Protein AF-A0A1X1Z4C5-F1 (afdb_monomer_lite)

Radius of gyration: 12.73 Å; chains: 1; bounding box: 39×21×34 Å

pLDDT: mean 88.49, std 7.16, range [65.38, 96.44]

Organism: Mycolicibacter nonchromogenicus (NCBI:txid1782)

Foldseek 3Di:
DDADPVRDDDDWDWDWDAPDVQKIWIDTVVDDIDIFGDDPQWTKDDDDPRWIWIARPVQQKIWTDDVHIDIDHDDDDD

Secondary structure (DSSP, 8-state):
-EE-TT--EE----EEEEEETTEEEEE-TTS--EEEEEETTEEEEEETTTEEEEEETTTTEEEEESSSEEEEE-----

Structure (mmCIF, N/CA/C/O backbone):
data_AF-A0A1X1Z4C5-F1
#
_entry.id   AF-A0A1X1Z4C5-F1
#
loop_
_atom_site.group_PDB
_atom_site.id
_atom_site.type_symbol
_atom_site.label_atom_id
_atom_site.label_alt_id
_atom_site.label_comp_id
_atom_site.label_asym_id
_atom_site.label_entity_id
_atom_site.label_seq_id
_atom_site.pdbx_PDB_ins_code
_atom_site.Cartn_x
_atom_site.Cartn_y
_atom_site.Cartn_z
_atom_site.occupancy
_atom_site.B_iso_or_equiv
_atom_site.auth_seq_id
_atom_site.auth_comp_id
_atom_site.auth_asym_id
_atom_site.auth_atom_id
_atom_site.pdbx_PDB_model_num
ATOM 1 N N . MET A 1 1 ? 11.826 -1.107 4.350 1.00 65.38 1 MET A N 1
ATOM 2 C CA . MET A 1 1 ? 13.172 -0.915 3.763 1.00 65.38 1 MET A CA 1
ATOM 3 C C . MET A 1 1 ? 13.083 -1.277 2.293 1.00 65.38 1 MET A C 1
ATOM 5 O O . MET A 1 1 ? 12.469 -2.288 1.986 1.00 65.38 1 MET A O 1
ATOM 9 N N . VAL A 1 2 ? 13.608 -0.444 1.400 1.00 69.44 2 VAL A N 1
ATOM 10 C CA . VAL A 1 2 ? 13.606 -0.678 -0.051 1.00 69.44 2 VAL A CA 1
ATOM 11 C C . VAL A 1 2 ? 15.047 -0.855 -0.499 1.00 69.44 2 VAL A C 1
ATOM 13 O O . VAL A 1 2 ? 15.877 -0.016 -0.152 1.00 69.44 2 VAL A O 1
ATOM 16 N N . THR A 1 3 ? 15.327 -1.909 -1.263 1.00 72.69 3 THR A N 1
ATOM 17 C CA . THR A 1 3 ? 16.663 -2.217 -1.791 1.00 72.69 3 THR A CA 1
ATOM 18 C C . THR A 1 3 ? 16.656 -2.106 -3.311 1.00 72.69 3 THR A C 1
ATOM 20 O O . THR A 1 3 ? 15.796 -2.698 -3.960 1.00 72.69 3 THR A O 1
ATOM 23 N N . ASN A 1 4 ? 17.595 -1.358 -3.895 1.00 75.81 4 ASN A N 1
ATOM 24 C CA . ASN A 1 4 ? 17.735 -1.271 -5.352 1.00 75.81 4 ASN A CA 1
ATOM 25 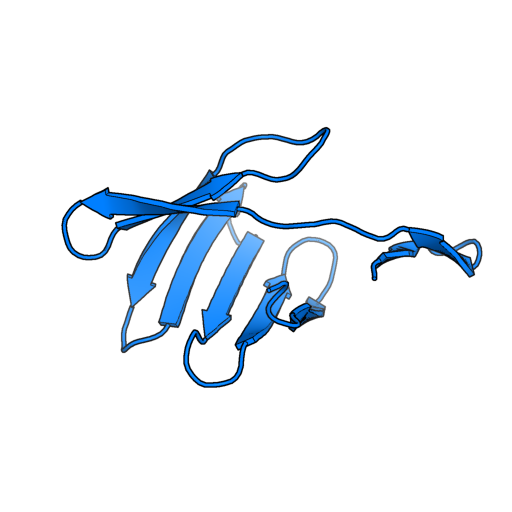C C . ASN A 1 4 ? 18.648 -2.380 -5.917 1.00 75.81 4 ASN A C 1
ATOM 27 O O . ASN A 1 4 ? 19.303 -3.107 -5.173 1.00 75.81 4 ASN A O 1
ATOM 31 N N . ALA A 1 5 ? 18.741 -2.480 -7.249 1.00 74.06 5 ALA A N 1
ATOM 32 C CA . ALA A 1 5 ? 19.583 -3.476 -7.926 1.00 74.06 5 ALA A CA 1
ATOM 33 C C . ALA A 1 5 ? 21.090 -3.354 -7.606 1.00 74.06 5 ALA A C 1
ATOM 35 O O . ALA A 1 5 ? 21.832 -4.316 -7.774 1.00 74.06 5 ALA A O 1
ATOM 36 N N . GLY A 1 6 ? 21.542 -2.191 -7.125 1.00 83.44 6 GLY A N 1
ATOM 37 C CA . GLY A 1 6 ? 22.910 -1.968 -6.649 1.00 83.44 6 GLY A CA 1
ATOM 38 C C . GLY A 1 6 ? 23.129 -2.333 -5.176 1.00 83.44 6 GLY A C 1
ATOM 39 O O . GLY A 1 6 ? 24.196 -2.050 -4.643 1.00 83.44 6 GLY A O 1
ATOM 40 N N . GLY A 1 7 ? 22.127 -2.905 -4.499 1.00 82.00 7 GLY A N 1
ATOM 41 C CA . GLY A 1 7 ? 22.193 -3.282 -3.085 1.00 82.00 7 GLY A CA 1
ATOM 42 C C . GLY A 1 7 ? 22.049 -2.114 -2.103 1.00 82.00 7 GLY A C 1
ATOM 43 O O . GLY A 1 7 ? 22.171 -2.316 -0.898 1.00 82.00 7 GLY A O 1
ATOM 44 N N . SER A 1 8 ? 21.776 -0.898 -2.583 1.00 81.19 8 SER A N 1
ATOM 45 C CA . SER A 1 8 ? 21.540 0.256 -1.716 1.00 81.19 8 SER A CA 1
ATOM 46 C C . SER A 1 8 ? 20.166 0.155 -1.075 1.00 81.19 8 SER A C 1
ATOM 48 O O . SER A 1 8 ? 19.176 -0.106 -1.762 1.00 81.19 8 SER A O 1
ATOM 50 N N . THR A 1 9 ? 20.113 0.383 0.235 1.00 79.19 9 THR A N 1
ATOM 51 C CA . THR A 1 9 ? 18.892 0.255 1.023 1.00 79.19 9 THR A CA 1
ATOM 52 C C . THR A 1 9 ? 18.473 1.583 1.628 1.00 79.19 9 THR A C 1
ATOM 54 O O . THR A 1 9 ? 19.296 2.260 2.240 1.00 79.19 9 THR A O 1
ATOM 57 N N . THR A 1 10 ? 17.189 1.919 1.535 1.00 79.19 10 THR A N 1
ATOM 58 C CA . THR A 1 10 ? 16.616 3.089 2.210 1.00 79.19 10 THR A CA 1
ATOM 59 C C . THR A 1 10 ? 15.404 2.712 3.053 1.00 79.19 10 THR A C 1
ATOM 61 O O . THR A 1 10 ? 14.673 1.764 2.746 1.00 79.19 10 THR A O 1
ATOM 64 N N . THR A 1 11 ? 15.149 3.475 4.110 1.00 80.62 11 THR A N 1
ATOM 65 C CA . THR A 1 11 ? 13.880 3.413 4.841 1.00 80.62 11 THR A CA 1
ATOM 66 C C . THR A 1 11 ? 12.910 4.410 4.220 1.00 80.62 11 THR A C 1
ATOM 68 O O . THR A 1 11 ? 13.268 5.557 3.970 1.00 80.62 11 THR A O 1
ATOM 71 N N . GLN A 1 12 ? 11.686 3.959 3.950 1.00 83.19 12 GLN A N 1
ATOM 72 C CA . GLN A 1 12 ? 10.572 4.807 3.535 1.00 83.19 12 GLN A CA 1
ATOM 73 C C . GLN A 1 12 ? 9.432 4.598 4.521 1.00 83.19 12 GLN A C 1
ATOM 75 O O . GLN A 1 12 ? 9.068 3.455 4.808 1.00 83.19 12 GLN A O 1
ATOM 80 N N . THR A 1 13 ? 8.900 5.705 5.026 1.00 87.12 13 THR A N 1
ATOM 81 C CA . THR A 1 13 ? 7.742 5.719 5.919 1.00 87.12 13 THR A CA 1
ATOM 82 C C . THR A 1 13 ? 6.526 6.111 5.110 1.00 87.12 13 THR A C 1
ATOM 84 O O . THR A 1 13 ? 6.497 7.187 4.530 1.00 87.12 13 THR A O 1
ATOM 87 N N . TYR A 1 14 ? 5.532 5.240 5.072 1.00 87.38 14 TYR A N 1
ATOM 88 C CA . TYR A 1 14 ? 4.289 5.462 4.351 1.00 87.38 14 TYR A CA 1
ATOM 89 C C . TYR A 1 14 ? 3.250 6.064 5.296 1.00 87.38 14 TYR A C 1
ATOM 91 O O . TYR A 1 14 ? 3.086 5.561 6.408 1.00 87.38 14 TYR A O 1
ATOM 99 N N . ILE A 1 15 ? 2.547 7.112 4.863 1.00 90.75 15 ILE A N 1
ATOM 100 C CA . ILE A 1 15 ? 1.440 7.696 5.631 1.00 90.75 15 ILE A CA 1
ATOM 101 C C . ILE A 1 15 ? 0.134 7.311 4.945 1.00 90.75 15 ILE A C 1
ATOM 103 O O . ILE A 1 15 ? -0.054 7.579 3.760 1.00 90.75 15 ILE A O 1
ATOM 107 N N . PHE A 1 16 ? -0.753 6.667 5.699 1.00 90.81 16 PHE A N 1
ATOM 108 C CA . PHE A 1 16 ? -2.059 6.222 5.229 1.00 90.81 16 PHE A CA 1
ATOM 109 C C . PHE A 1 16 ? -3.153 7.067 5.881 1.00 90.81 16 PHE A C 1
ATOM 111 O O . PHE A 1 16 ? -3.328 7.024 7.099 1.00 90.81 16 PHE A O 1
ATOM 118 N N . THR A 1 17 ? -3.907 7.803 5.069 1.00 94.00 17 THR A N 1
ATOM 119 C CA . THR A 1 17 ? -4.959 8.721 5.519 1.00 94.00 17 THR A CA 1
ATOM 120 C C . THR A 1 17 ? -6.286 8.343 4.861 1.00 94.00 17 THR A C 1
ATOM 122 O O . THR A 1 17 ? -6.346 8.275 3.634 1.00 94.00 17 THR A O 1
ATOM 125 N N . PRO A 1 18 ? -7.373 8.101 5.614 1.00 94.00 18 PRO A N 1
ATOM 126 C CA . PRO A 1 18 ? -8.687 7.867 5.016 1.00 94.00 18 PRO A CA 1
ATOM 127 C C . PRO A 1 18 ? -9.116 9.035 4.110 1.00 94.00 18 PRO A C 1
ATOM 129 O O . PRO A 1 18 ? -9.007 10.194 4.510 1.00 94.00 18 PRO A O 1
ATOM 132 N N . CYS A 1 19 ? -9.617 8.742 2.905 1.00 94.50 19 CYS A N 1
ATOM 133 C CA . CYS A 1 19 ? -10.106 9.751 1.942 1.00 94.50 19 CYS A CA 1
ATOM 134 C C . CYS A 1 19 ? -11.609 9.665 1.648 1.00 94.50 19 CYS A C 1
ATOM 136 O O . CYS A 1 19 ? -12.133 10.445 0.856 1.00 94.50 19 CYS A O 1
ATOM 138 N N . GLY A 1 20 ? -12.306 8.738 2.297 1.00 93.88 20 GLY A N 1
ATOM 139 C CA . GLY A 1 20 ? -13.720 8.455 2.092 1.00 93.88 20 GLY A CA 1
ATOM 140 C C . GLY A 1 20 ? -14.014 6.997 2.423 1.00 93.88 20 GLY A C 1
ATOM 141 O O . GLY A 1 20 ? -13.107 6.234 2.762 1.00 93.88 20 GLY A O 1
ATOM 142 N N . GLU A 1 21 ? -15.279 6.602 2.328 1.00 93.00 21 GLU A N 1
ATOM 143 C CA . GLU A 1 21 ? -15.659 5.200 2.489 1.00 93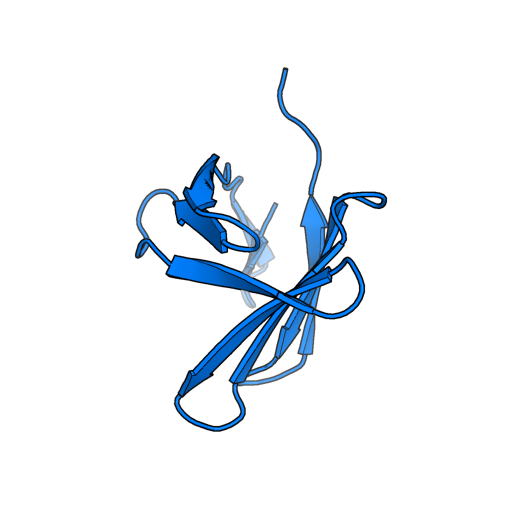.00 21 GLU A CA 1
ATOM 144 C C . GLU A 1 21 ? -14.955 4.339 1.432 1.00 93.00 21 GLU A C 1
ATOM 146 O O . GLU A 1 21 ? -14.992 4.651 0.242 1.00 93.00 21 GLU A O 1
ATOM 151 N N . GLY A 1 22 ? -14.258 3.291 1.877 1.00 92.25 22 GLY A N 1
ATOM 152 C CA . GLY A 1 22 ? -13.502 2.415 0.983 1.00 92.25 22 GLY A CA 1
ATOM 153 C C . GLY A 1 22 ? -12.365 3.110 0.224 1.00 92.25 22 GLY A C 1
ATOM 154 O O . GLY A 1 22 ? -11.924 2.566 -0.784 1.00 92.25 22 GLY A O 1
ATOM 155 N N . CYS A 1 23 ? -11.873 4.269 0.691 1.00 94.62 23 CYS A N 1
ATOM 156 C CA . CYS A 1 23 ? -10.756 5.018 0.100 1.00 94.62 23 CYS A CA 1
ATOM 157 C C . CYS A 1 23 ? -9.642 5.265 1.130 1.00 94.62 23 CYS A C 1
ATOM 159 O O . CYS A 1 23 ? -9.885 5.814 2.212 1.00 94.62 23 CYS A O 1
ATOM 161 N N . LEU A 1 24 ? -8.403 4.938 0.759 1.00 94.62 24 LEU A N 1
ATOM 162 C CA . LEU A 1 24 ? -7.198 5.209 1.537 1.00 94.62 24 LEU A CA 1
ATOM 163 C C . LEU A 1 24 ? -6.173 5.971 0.695 1.00 94.62 24 LEU A C 1
ATOM 165 O O . LEU A 1 24 ? -5.709 5.489 -0.334 1.00 94.62 24 LEU A O 1
ATOM 169 N N . ARG A 1 25 ? -5.780 7.156 1.154 1.00 95.00 25 ARG A N 1
ATOM 170 C CA . ARG A 1 25 ? -4.733 7.966 0.538 1.00 95.00 25 ARG A CA 1
ATOM 171 C C . ARG A 1 25 ? -3.383 7.590 1.124 1.00 95.00 25 ARG A C 1
ATOM 173 O O . ARG A 1 25 ? -3.183 7.680 2.332 1.00 95.00 25 ARG A O 1
ATOM 180 N N . LEU A 1 26 ? -2.464 7.195 0.256 1.00 92.44 26 LEU A N 1
ATOM 181 C CA . LEU A 1 26 ? -1.093 6.848 0.585 1.00 92.44 26 LEU A CA 1
ATOM 182 C C . LEU A 1 26 ? -0.142 7.964 0.161 1.00 92.44 26 LEU A C 1
ATOM 184 O O . LEU A 1 26 ? -0.043 8.305 -1.021 1.00 92.44 26 LEU A O 1
ATOM 188 N N . GLU A 1 27 ? 0.602 8.489 1.124 1.00 92.06 27 GLU A N 1
ATOM 189 C CA . GLU A 1 27 ? 1.675 9.449 0.900 1.00 92.06 27 GLU A CA 1
ATOM 190 C C . GLU A 1 27 ? 3.026 8.750 1.048 1.00 92.06 27 GLU A C 1
ATOM 192 O O . GLU A 1 27 ? 3.304 8.082 2.049 1.00 92.06 27 GLU A O 1
ATOM 197 N N . VAL A 1 28 ? 3.872 8.905 0.027 1.00 85.31 28 VAL A N 1
ATOM 198 C CA . VAL A 1 28 ? 5.232 8.360 0.007 1.00 85.31 28 VAL A CA 1
ATOM 199 C C . VAL A 1 28 ? 6.226 9.515 0.036 1.00 85.31 28 VAL A C 1
ATOM 201 O O . VAL A 1 28 ? 6.212 10.333 -0.886 1.00 85.31 28 VAL A O 1
ATOM 204 N N . PRO A 1 29 ? 7.102 9.604 1.051 1.00 79.06 29 PRO A N 1
ATOM 205 C CA . PRO A 1 29 ? 8.097 10.661 1.155 1.00 79.06 29 PRO A CA 1
ATOM 206 C C . PRO A 1 29 ? 8.990 10.722 -0.084 1.00 79.06 29 PRO A C 1
ATOM 208 O O . PRO A 1 29 ? 9.553 9.713 -0.507 1.00 79.06 29 PRO A O 1
ATOM 211 N N . GLY A 1 30 ? 9.112 11.915 -0.670 1.00 74.56 30 GLY A N 1
ATOM 212 C CA . GLY A 1 30 ? 9.862 12.122 -1.914 1.00 74.56 30 GLY A CA 1
ATOM 213 C C . GLY A 1 30 ? 9.190 11.539 -3.165 1.00 74.56 30 GLY A C 1
ATOM 214 O O . GLY A 1 30 ? 9.816 11.494 -4.221 1.00 74.56 30 GLY A O 1
ATOM 215 N N . GLY A 1 31 ? 7.939 11.089 -3.055 1.00 73.12 31 GLY A N 1
ATOM 216 C CA . GLY A 1 31 ? 7.151 10.516 -4.139 1.00 73.12 31 GLY A CA 1
ATOM 217 C C . GLY A 1 31 ? 5.803 11.211 -4.329 1.00 73.12 31 GLY A C 1
ATOM 218 O O . GLY A 1 31 ? 5.525 12.268 -3.768 1.00 73.12 31 GLY A O 1
ATOM 219 N N . ALA A 1 32 ? 4.963 10.595 -5.159 1.00 81.44 32 ALA A N 1
ATOM 220 C CA . ALA A 1 32 ? 3.599 11.042 -5.404 1.00 81.44 32 ALA A CA 1
ATOM 221 C C . ALA A 1 32 ? 2.622 10.460 -4.371 1.00 81.44 32 ALA A C 1
ATOM 223 O O . ALA A 1 32 ? 2.761 9.310 -3.941 1.00 81.44 32 ALA A O 1
ATOM 224 N N . THR A 1 33 ? 1.594 11.237 -4.043 1.00 91.00 33 THR A N 1
ATOM 225 C CA . THR A 1 33 ? 0.403 10.763 -3.334 1.00 91.00 33 THR A CA 1
ATOM 226 C C . THR A 1 33 ? -0.446 9.902 -4.263 1.00 91.00 33 THR A C 1
ATOM 228 O O . THR A 1 33 ? -0.594 10.214 -5.448 1.00 91.00 33 THR A O 1
ATOM 231 N N . ARG A 1 34 ? -1.011 8.815 -3.740 1.00 91.38 34 ARG A N 1
ATOM 232 C CA . ARG A 1 34 ? -1.866 7.913 -4.515 1.00 91.38 34 ARG A CA 1
ATOM 233 C C . ARG A 1 34 ? -2.999 7.341 -3.679 1.00 91.38 34 ARG A C 1
ATOM 235 O O . ARG A 1 34 ? -2.810 7.061 -2.503 1.00 91.38 34 ARG A O 1
ATOM 242 N N . ASP A 1 35 ? -4.143 7.135 -4.315 1.00 94.81 35 ASP A N 1
ATOM 243 C CA . ASP A 1 35 ? -5.334 6.603 -3.657 1.00 94.81 35 ASP A CA 1
ATOM 244 C C . ASP A 1 35 ? -5.468 5.104 -3.936 1.00 94.81 35 ASP A C 1
ATOM 246 O O . ASP A 1 35 ? -5.309 4.655 -5.077 1.00 94.81 35 ASP A O 1
ATOM 250 N N . LEU A 1 36 ? -5.745 4.345 -2.881 1.00 95.25 36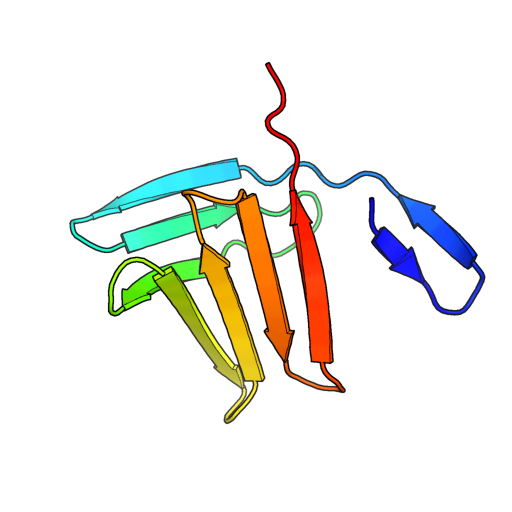 LEU A N 1
ATOM 251 C CA . LEU A 1 36 ? -6.114 2.939 -2.914 1.00 95.25 36 LEU A CA 1
ATOM 252 C C . LEU A 1 36 ? -7.588 2.807 -2.536 1.00 95.25 36 LEU A C 1
ATOM 254 O O . LEU A 1 36 ? -8.085 3.529 -1.673 1.00 95.25 36 LEU A O 1
ATOM 258 N N . HIS A 1 37 ? -8.269 1.855 -3.156 1.00 96.44 37 HIS A N 1
ATOM 259 C CA . HIS A 1 37 ? -9.672 1.560 -2.909 1.00 96.44 37 HIS A CA 1
ATOM 260 C C . HIS A 1 37 ? -9.822 0.153 -2.350 1.00 96.44 37 HIS A C 1
ATOM 262 O O . HIS A 1 37 ? -9.046 -0.740 -2.681 1.00 96.44 37 HIS A O 1
ATOM 268 N N . GLN A 1 38 ? -10.795 -0.043 -1.470 1.00 95.06 38 GLN A N 1
ATOM 269 C CA . GLN A 1 38 ? -10.985 -1.332 -0.823 1.00 95.06 38 GLN A CA 1
ATOM 270 C C . GLN A 1 38 ? -11.694 -2.317 -1.759 1.00 95.06 38 GLN A C 1
ATOM 272 O O . GLN A 1 38 ? -12.803 -2.067 -2.222 1.00 95.06 38 GLN A O 1
ATOM 277 N N . GLU A 1 39 ? -11.085 -3.478 -1.967 1.00 93.69 39 GLU A N 1
ATOM 278 C CA . GLU A 1 39 ? -11.614 -4.583 -2.758 1.00 93.69 39 GLU A CA 1
ATOM 279 C C . GLU A 1 39 ? -11.469 -5.874 -1.947 1.00 93.69 39 GLU A C 1
ATOM 281 O O . GLU A 1 39 ? -10.365 -6.335 -1.667 1.00 93.69 39 GLU A O 1
ATOM 286 N N . GLY A 1 40 ? -12.588 -6.446 -1.489 1.00 90.50 40 GLY A N 1
ATOM 287 C CA . GLY A 1 40 ? -12.564 -7.707 -0.735 1.00 90.50 40 GLY A CA 1
ATOM 288 C C . GLY A 1 40 ? -11.753 -7.663 0.571 1.00 90.50 40 GLY A C 1
ATOM 289 O O . GLY A 1 40 ? -11.261 -8.695 1.011 1.00 90.50 40 GLY A O 1
ATOM 290 N N . GLY A 1 41 ? -11.597 -6.482 1.181 1.00 90.81 41 GLY A N 1
ATOM 291 C CA . GLY A 1 41 ? -10.808 -6.293 2.406 1.00 90.81 41 GLY A CA 1
ATOM 292 C C . GLY A 1 41 ? -9.359 -5.847 2.178 1.00 90.81 41 GLY A C 1
ATOM 293 O O . GLY A 1 41 ? -8.706 -5.446 3.136 1.00 90.81 41 GLY A O 1
ATOM 294 N N . VAL A 1 42 ? -8.890 -5.845 0.930 1.00 95.25 42 VAL A N 1
ATOM 295 C CA . VAL A 1 42 ? -7.540 -5.423 0.536 1.00 95.25 42 VAL A CA 1
ATOM 296 C C . VAL A 1 42 ? -7.605 -4.034 -0.093 1.00 95.25 42 VAL A C 1
ATOM 298 O O . VAL A 1 42 ? -8.538 -3.720 -0.826 1.00 95.25 42 VAL A O 1
ATOM 301 N N . TRP A 1 43 ? -6.627 -3.182 0.194 1.00 95.88 43 TRP A N 1
ATOM 302 C CA . TRP A 1 43 ? -6.488 -1.882 -0.457 1.00 95.88 43 TRP A CA 1
ATOM 303 C C . TRP A 1 43 ? -5.788 -2.051 -1.799 1.00 95.88 43 TRP A C 1
ATOM 305 O O . TRP A 1 43 ? -4.620 -2.427 -1.830 1.00 95.88 43 TRP A O 1
ATOM 315 N N . THR A 1 44 ? -6.478 -1.749 -2.893 1.00 96.00 44 THR A N 1
ATOM 316 C CA . THR A 1 44 ? -6.000 -1.945 -4.261 1.00 96.00 44 THR A CA 1
ATOM 317 C C . THR A 1 44 ? -5.916 -0.621 -5.007 1.00 96.00 44 THR A C 1
ATOM 319 O O . THR A 1 44 ? -6.785 0.246 -4.914 1.00 96.00 44 THR A O 1
ATOM 322 N N . ARG A 1 45 ? -4.871 -0.470 -5.813 1.00 94.62 45 ARG A N 1
ATOM 323 C CA . ARG A 1 45 ? -4.764 0.576 -6.826 1.00 94.62 45 ARG A CA 1
ATOM 324 C C . ARG A 1 45 ? -4.280 -0.039 -8.127 1.00 94.62 45 ARG A C 1
ATOM 326 O O . ARG A 1 45 ? -3.201 -0.617 -8.150 1.00 94.62 45 ARG A O 1
ATOM 333 N N . THR A 1 46 ? -5.000 0.201 -9.215 1.00 93.88 46 THR A N 1
ATOM 334 C CA . THR A 1 46 ? -4.524 -0.072 -10.579 1.00 93.88 46 THR A CA 1
ATOM 335 C C . THR A 1 46 ? -4.091 1.235 -11.236 1.00 93.88 46 THR A C 1
ATOM 337 O O . THR A 1 46 ? -4.706 2.284 -11.038 1.00 93.88 46 THR A O 1
ATOM 340 N N . PHE A 1 47 ? -2.993 1.210 -11.979 1.00 91.25 47 PHE A N 1
ATOM 341 C CA . PHE A 1 47 ? -2.423 2.372 -12.648 1.00 91.25 47 PHE A CA 1
ATOM 342 C C . PHE A 1 47 ? -1.649 1.942 -13.895 1.00 91.25 47 PHE A C 1
ATOM 344 O O . PHE A 1 47 ? -1.234 0.801 -13.998 1.00 91.25 47 PHE A O 1
ATOM 351 N N . GLN A 1 48 ? -1.440 2.867 -14.838 1.00 86.88 48 GLN A N 1
ATOM 352 C CA . GLN A 1 48 ? -0.663 2.622 -16.068 1.00 86.88 48 GLN A CA 1
ATOM 353 C C . GLN A 1 48 ? -0.993 1.278 -16.751 1.00 86.88 48 GLN A C 1
ATOM 355 O O . GLN A 1 48 ? -0.117 0.445 -16.958 1.00 86.88 48 GLN A O 1
ATOM 360 N N . GLY A 1 49 ? -2.270 1.076 -17.088 1.00 87.50 49 GLY A N 1
ATOM 361 C CA . GLY A 1 49 ? -2.752 -0.174 -17.675 1.00 87.50 49 GLY A CA 1
ATOM 362 C C . GLY A 1 49 ? -2.920 -1.254 -16.611 1.00 87.50 49 GLY A C 1
ATOM 363 O O . GLY A 1 49 ? -3.854 -1.202 -15.817 1.00 87.50 49 GLY A O 1
ATOM 364 N N . ASP A 1 50 ? -2.016 -2.219 -16.624 1.00 90.31 50 ASP A N 1
ATOM 365 C CA . ASP A 1 50 ? -2.024 -3.461 -15.856 1.00 90.31 50 ASP A CA 1
ATOM 366 C 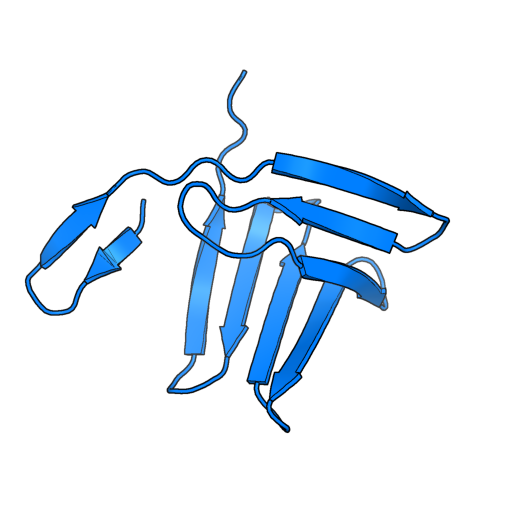C . ASP A 1 50 ? -1.095 -3.428 -14.629 1.00 90.31 50 ASP A C 1
ATOM 368 O O . ASP A 1 50 ? -0.979 -4.426 -13.912 1.00 90.31 50 ASP A O 1
ATOM 372 N N . CYS A 1 51 ? -0.483 -2.274 -14.328 1.00 94.62 51 CYS A N 1
ATOM 373 C CA . CYS A 1 51 ? 0.241 -2.114 -13.075 1.00 94.62 51 CYS A CA 1
ATOM 374 C C . CYS A 1 51 ? -0.724 -2.003 -11.891 1.00 94.62 51 CYS A C 1
ATOM 376 O O . CYS A 1 51 ? -1.729 -1.293 -11.941 1.00 94.62 51 CYS A O 1
ATOM 378 N N . SER A 1 52 ? -0.402 -2.675 -10.793 1.00 95.06 52 SER A N 1
ATOM 379 C CA . SER A 1 52 ? -1.204 -2.648 -9.581 1.00 95.06 52 SER A CA 1
ATOM 380 C C . SER A 1 52 ? -0.361 -2.625 -8.317 1.00 95.06 52 SER A C 1
ATOM 382 O O . SER A 1 52 ? 0.797 -3.038 -8.282 1.00 95.06 52 SER A O 1
ATOM 384 N N . GLU A 1 53 ? -0.957 -2.096 -7.261 1.00 93.62 53 GLU A N 1
ATOM 385 C CA . GLU A 1 53 ? -0.440 -2.156 -5.906 1.00 93.62 53 GLU A CA 1
ATOM 386 C C . GLU A 1 53 ? -1.564 -2.615 -4.984 1.00 93.62 53 GLU A C 1
ATOM 388 O O . GLU A 1 53 ? -2.693 -2.134 -5.088 1.00 93.62 53 GLU A O 1
ATOM 393 N N . THR A 1 54 ? -1.249 -3.552 -4.099 1.00 94.75 54 THR A N 1
ATOM 394 C CA . THR A 1 54 ? -2.176 -4.091 -3.103 1.00 94.75 54 THR A CA 1
ATOM 395 C C . THR A 1 54 ? -1.579 -3.976 -1.712 1.00 94.75 54 THR A C 1
ATOM 397 O O . THR A 1 54 ? -0.360 -4.071 -1.557 1.00 94.75 54 THR A O 1
ATOM 400 N N . PHE A 1 55 ? -2.430 -3.796 -0.707 1.00 93.25 55 PHE A N 1
ATOM 401 C CA . PHE A 1 55 ? -2.044 -3.768 0.696 1.00 93.25 55 PHE A CA 1
ATOM 402 C C . PHE A 1 55 ? -3.130 -4.389 1.580 1.00 93.25 55 PHE A C 1
ATOM 404 O O . PHE A 1 55 ? -4.265 -3.911 1.622 1.00 93.25 55 PHE A O 1
ATOM 411 N N . ASP A 1 56 ? -2.774 -5.450 2.297 1.00 94.12 56 ASP A N 1
ATOM 412 C CA . ASP A 1 56 ? -3.599 -6.072 3.324 1.00 94.12 56 ASP A CA 1
ATOM 413 C C . ASP A 1 56 ? -3.298 -5.407 4.683 1.00 94.12 56 ASP A C 1
ATOM 415 O O . ASP A 1 56 ? -2.191 -5.539 5.224 1.00 94.12 56 ASP A O 1
ATOM 419 N N . PRO A 1 57 ? -4.268 -4.674 5.261 1.00 89.81 57 PRO A N 1
ATOM 420 C CA . PRO A 1 57 ? -4.067 -3.985 6.526 1.00 89.81 57 PRO A CA 1
ATOM 421 C C . PRO A 1 57 ? -3.968 -4.936 7.729 1.00 89.81 57 PRO A C 1
ATOM 423 O O . PRO A 1 57 ? -3.462 -4.520 8.770 1.00 89.81 57 PRO A O 1
ATOM 426 N N . ALA A 1 58 ? -4.435 -6.185 7.623 1.00 92.25 58 ALA A N 1
ATOM 427 C CA . ALA A 1 58 ? -4.380 -7.163 8.708 1.00 92.25 58 ALA A CA 1
ATOM 428 C C . ALA A 1 58 ? -2.979 -7.771 8.866 1.00 92.25 58 ALA A C 1
ATOM 430 O O . ALA A 1 58 ? -2.538 -8.027 9.987 1.00 92.25 58 ALA A O 1
ATOM 431 N N . THR A 1 59 ? -2.267 -7.979 7.758 1.00 94.06 59 THR A N 1
ATOM 432 C 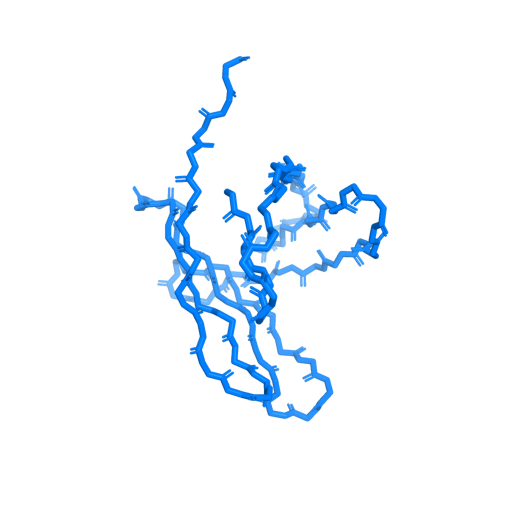CA . THR A 1 59 ? -0.913 -8.562 7.737 1.00 94.06 59 THR A CA 1
ATOM 433 C C . THR A 1 59 ? 0.192 -7.526 7.542 1.00 94.06 59 THR A C 1
ATOM 435 O O . THR A 1 59 ? 1.375 -7.853 7.665 1.00 94.06 59 THR A O 1
ATOM 438 N N . LEU A 1 60 ? -0.176 -6.278 7.229 1.00 92.19 60 LEU A N 1
ATOM 439 C CA . LEU A 1 60 ? 0.742 -5.209 6.833 1.00 92.19 60 LEU A CA 1
ATOM 440 C C . LEU A 1 60 ? 1.637 -5.610 5.649 1.00 92.19 60 LEU A C 1
ATOM 442 O O . LEU A 1 60 ? 2.786 -5.173 5.552 1.00 92.19 60 LEU A O 1
ATOM 446 N N . SER A 1 61 ? 1.119 -6.441 4.748 1.00 93.38 61 SER A N 1
ATOM 447 C CA . SER A 1 61 ? 1.828 -6.909 3.559 1.00 93.38 61 SER A CA 1
ATOM 448 C C . SER A 1 61 ? 1.088 -6.512 2.288 1.00 93.38 61 SER A C 1
ATOM 450 O O . SER A 1 61 ? -0.073 -6.115 2.313 1.00 93.38 61 SER A O 1
ATOM 452 N N . GLY A 1 62 ? 1.773 -6.568 1.156 1.00 92.69 62 GLY A N 1
ATOM 453 C CA . GLY A 1 62 ? 1.224 -6.118 -0.109 1.00 92.69 62 GLY A CA 1
ATOM 454 C C . GLY A 1 62 ? 2.020 -6.614 -1.299 1.00 92.69 62 GLY A C 1
ATOM 455 O O . GLY A 1 62 ? 3.066 -7.241 -1.153 1.00 92.69 62 GLY A O 1
ATOM 456 N N . THR A 1 63 ? 1.536 -6.315 -2.495 1.00 94.06 63 THR A N 1
ATOM 457 C CA . THR A 1 63 ? 2.234 -6.635 -3.743 1.00 94.06 63 THR A CA 1
ATOM 458 C C . THR A 1 63 ? 2.215 -5.431 -4.663 1.00 94.06 63 THR A C 1
ATOM 460 O O . THR A 1 63 ? 1.153 -4.862 -4.906 1.00 94.06 63 THR A O 1
ATOM 463 N N . TYR A 1 64 ? 3.377 -5.075 -5.205 1.00 91.62 64 TYR A N 1
ATOM 464 C CA . TYR A 1 64 ? 3.504 -4.150 -6.325 1.00 91.62 64 TYR A CA 1
ATOM 465 C C . TYR A 1 64 ? 3.792 -4.945 -7.596 1.00 91.62 64 TYR A C 1
ATOM 467 O O . TYR A 1 64 ? 4.764 -5.701 -7.647 1.00 91.62 64 TYR A O 1
ATOM 475 N N . ARG A 1 65 ? 2.980 -4.751 -8.633 1.00 94.12 65 ARG A N 1
ATOM 476 C CA . ARG A 1 65 ? 3.137 -5.378 -9.944 1.00 94.12 65 ARG A CA 1
ATOM 477 C C . ARG A 1 65 ? 3.178 -4.296 -11.012 1.00 94.12 65 ARG A C 1
ATOM 479 O O . ARG A 1 65 ? 2.216 -3.563 -11.169 1.00 94.12 65 ARG A O 1
ATOM 486 N N . CYS A 1 66 ? 4.283 -4.173 -11.739 1.00 89.06 66 CYS A N 1
ATOM 487 C CA . CYS A 1 66 ? 4.351 -3.288 -12.909 1.00 89.06 66 CYS A CA 1
ATOM 488 C C . CYS A 1 66 ? 5.440 -3.755 -13.881 1.00 89.06 66 CYS A C 1
ATOM 490 O O . CYS A 1 66 ? 5.159 -4.434 -14.858 1.00 89.06 66 CYS A O 1
ATOM 492 N N . LEU A 1 67 ? 6.711 -3.508 -13.552 1.00 86.12 67 LEU A N 1
ATOM 493 C CA . LEU A 1 67 ? 7.882 -3.980 -14.310 1.00 86.12 67 LEU A CA 1
ATOM 494 C C . LEU A 1 67 ? 8.401 -5.337 -13.793 1.00 86.12 67 LEU A C 1
ATOM 496 O O . LEU A 1 67 ? 9.590 -5.636 -13.870 1.00 86.12 67 LEU A O 1
ATOM 500 N N . GLY A 1 68 ? 7.512 -6.117 -13.184 1.00 85.88 68 GLY A N 1
ATOM 501 C CA . GLY A 1 68 ? 7.825 -7.244 -12.310 1.00 85.88 68 GLY A CA 1
ATOM 502 C C . GLY A 1 68 ? 6.949 -7.215 -11.062 1.00 85.88 68 GLY A C 1
ATOM 503 O O 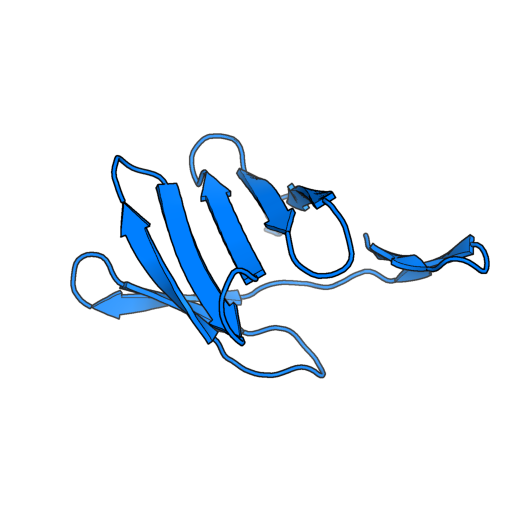. GLY A 1 68 ? 6.241 -6.232 -10.821 1.00 85.88 68 GLY A O 1
ATOM 504 N N . GLU A 1 69 ? 6.988 -8.298 -10.293 1.00 90.81 69 GLU A N 1
ATOM 505 C CA . GLU A 1 69 ? 6.237 -8.441 -9.049 1.00 90.81 69 GLU A CA 1
ATOM 506 C C . GLU A 1 69 ? 7.175 -8.391 -7.844 1.00 90.81 69 GLU A C 1
ATOM 508 O O . GLU A 1 69 ? 8.164 -9.122 -7.784 1.00 90.81 69 GLU A O 1
ATOM 513 N N . PHE A 1 70 ? 6.850 -7.532 -6.880 1.00 85.75 70 PHE A N 1
ATOM 514 C CA . PHE A 1 70 ? 7.613 -7.362 -5.652 1.00 85.75 70 PHE A CA 1
ATOM 515 C C . PHE A 1 70 ? 6.677 -7.421 -4.453 1.00 85.75 70 PHE A C 1
ATOM 517 O O . PHE A 1 70 ? 5.619 -6.788 -4.439 1.00 85.75 70 PHE A O 1
ATOM 524 N N . GLN A 1 71 ? 7.103 -8.159 -3.434 1.00 90.75 71 GLN A N 1
ATOM 525 C CA . GLN A 1 71 ? 6.395 -8.229 -2.166 1.00 90.75 71 GLN A CA 1
ATOM 526 C C . GLN A 1 71 ? 6.734 -7.002 -1.317 1.00 90.75 71 GLN A C 1
ATOM 528 O O . GLN A 1 71 ? 7.899 -6.629 -1.163 1.00 90.75 71 GLN A O 1
ATOM 533 N N . ILE A 1 72 ? 5.699 -6.378 -0.768 1.00 87.88 72 ILE A N 1
ATOM 534 C CA . ILE A 1 72 ? 5.792 -5.277 0.181 1.00 87.88 72 ILE A CA 1
ATOM 535 C C . ILE A 1 72 ? 5.556 -5.865 1.566 1.00 87.88 72 ILE A C 1
ATOM 537 O O . ILE A 1 72 ? 4.546 -6.521 1.802 1.00 87.88 72 ILE A O 1
ATOM 541 N N . GLN A 1 73 ? 6.463 -5.583 2.496 1.00 90.56 73 GLN A N 1
ATOM 542 C CA . GLN A 1 73 ? 6.239 -5.823 3.915 1.00 90.56 73 GLN A CA 1
ATOM 543 C C . GLN A 1 73 ? 6.432 -4.511 4.661 1.00 90.56 73 GLN A C 1
ATOM 545 O O . GLN A 1 73 ? 7.500 -3.892 4.586 1.00 90.56 73 GLN A O 1
ATOM 550 N N . LEU A 1 74 ? 5.391 -4.086 5.369 1.00 88.12 74 LEU A N 1
ATOM 551 C CA . LEU A 1 74 ? 5.419 -2.911 6.221 1.00 88.12 74 LEU A CA 1
ATOM 552 C C . LEU A 1 74 ? 5.554 -3.324 7.683 1.00 88.12 74 LEU A C 1
ATOM 554 O O . LEU A 1 74 ? 5.179 -4.423 8.097 1.00 88.12 74 LEU A O 1
ATOM 558 N N . THR A 1 75 ? 6.061 -2.378 8.460 1.00 89.31 75 THR A N 1
ATOM 559 C CA . THR A 1 75 ? 6.059 -2.416 9.916 1.00 89.31 75 THR A CA 1
ATOM 560 C C . THR A 1 75 ? 5.413 -1.125 10.377 1.00 89.31 75 THR A C 1
ATOM 562 O O . THR A 1 75 ? 5.717 -0.056 9.841 1.00 89.31 75 THR A O 1
ATOM 565 N N . LYS A 1 76 ? 4.511 -1.217 11.352 1.00 86.88 76 LYS A N 1
ATOM 566 C CA . LYS A 1 76 ? 3.939 -0.028 11.973 1.00 86.88 76 LYS A CA 1
ATOM 567 C C . LYS A 1 76 ? 5.044 0.728 12.716 1.00 86.88 76 LYS A C 1
ATOM 569 O O . LYS A 1 76 ? 5.852 0.113 13.405 1.00 86.88 76 LYS A O 1
ATOM 574 N N . VAL A 1 77 ? 5.082 2.041 12.532 1.00 83.31 77 VAL A N 1
ATOM 575 C CA . VAL A 1 77 ? 5.930 2.945 13.312 1.00 83.31 77 VAL A CA 1
ATOM 576 C C . VAL A 1 77 ? 5.044 3.539 14.404 1.00 83.31 77 VAL A C 1
ATOM 578 O O . VAL A 1 77 ? 3.929 3.968 14.094 1.00 83.31 77 VAL A O 1
ATOM 581 N N . ASP A 1 78 ? 5.510 3.481 15.650 1.00 71.69 78 ASP A N 1
ATOM 582 C CA . ASP A 1 78 ? 4.823 4.034 16.825 1.00 71.69 78 ASP A CA 1
ATOM 583 C C . ASP A 1 78 ? 4.993 5.557 16.942 1.00 71.69 78 ASP A C 1
ATOM 585 O O . ASP A 1 78 ? 6.065 6.072 16.537 1.00 71.69 78 ASP A O 1
#

Sequence (78 aa):
MVTNAGGSTTTQTYIFTPCGEGCLRLEVPGGATRDLHQEGGVWTRTFQGDCSETFDPATLSGTYRCLGEFQIQLTKVD